Protein AF-A0ABD2LBM1-F1 (afdb_monomer_lite)

Structure (mmCIF, N/CA/C/O backbone):
data_AF-A0ABD2LBM1-F1
#
_entry.id   AF-A0ABD2LBM1-F1
#
loop_
_atom_site.group_PDB
_atom_site.id
_atom_site.type_symbol
_atom_site.label_atom_id
_atom_site.label_alt_id
_atom_site.label_comp_id
_atom_site.label_asym_id
_atom_site.label_entity_id
_atom_site.label_seq_id
_atom_site.pdbx_PDB_ins_code
_atom_site.Cartn_x
_atom_site.Cartn_y
_atom_site.Cartn_z
_atom_site.occupancy
_atom_site.B_iso_or_equiv
_atom_site.auth_seq_id
_atom_site.auth_comp_id
_atom_site.auth_asym_id
_atom_site.auth_atom_id
_atom_site.pdbx_PDB_model_num
ATOM 1 N N . MET A 1 1 ? 12.708 -3.738 -23.307 1.00 69.69 1 MET A N 1
ATOM 2 C CA . MET A 1 1 ? 12.358 -4.937 -22.507 1.00 69.69 1 MET A CA 1
ATOM 3 C C . MET A 1 1 ? 11.732 -4.581 -21.158 1.00 69.69 1 MET A C 1
ATOM 5 O O . MET A 1 1 ? 10.761 -5.218 -20.786 1.00 69.69 1 MET A O 1
ATOM 9 N N . SER A 1 2 ? 12.182 -3.535 -20.460 1.00 86.56 2 SER A N 1
ATOM 10 C CA . SER A 1 2 ? 11.563 -3.051 -19.208 1.00 86.56 2 SER A CA 1
ATOM 11 C C . SER A 1 2 ? 10.215 -2.341 -19.341 1.00 86.56 2 SER A C 1
ATOM 13 O O . SER A 1 2 ? 9.560 -2.073 -18.337 1.00 86.56 2 SER A O 1
ATOM 15 N N . THR A 1 3 ? 9.797 -1.997 -20.563 1.00 90.31 3 THR A N 1
ATOM 16 C CA . THR A 1 3 ? 8.558 -1.249 -20.824 1.00 90.31 3 THR A CA 1
ATOM 17 C C . THR A 1 3 ? 7.346 -1.890 -20.161 1.00 90.31 3 THR A C 1
ATOM 19 O O . THR A 1 3 ? 6.543 -1.170 -19.590 1.00 90.31 3 THR A O 1
ATOM 22 N N . HIS A 1 4 ? 7.259 -3.223 -20.152 1.00 93.38 4 HIS A N 1
ATOM 23 C CA . HIS A 1 4 ? 6.171 -3.929 -19.479 1.00 93.38 4 HIS A CA 1
ATOM 24 C C . HIS A 1 4 ? 6.097 -3.600 -17.978 1.00 93.38 4 HIS A C 1
ATOM 26 O O . HIS A 1 4 ? 5.029 -3.240 -17.499 1.00 93.38 4 HIS A O 1
ATOM 32 N N . TYR A 1 5 ? 7.224 -3.626 -17.255 1.00 94.75 5 TYR A N 1
ATOM 33 C CA . TYR A 1 5 ? 7.253 -3.295 -15.825 1.00 94.75 5 TYR A CA 1
ATOM 34 C C . TYR A 1 5 ? 6.898 -1.832 -15.560 1.00 94.75 5 TYR A C 1
ATOM 36 O O . TYR A 1 5 ? 6.132 -1.545 -14.645 1.00 94.75 5 TYR A O 1
ATOM 44 N N . ARG A 1 6 ? 7.389 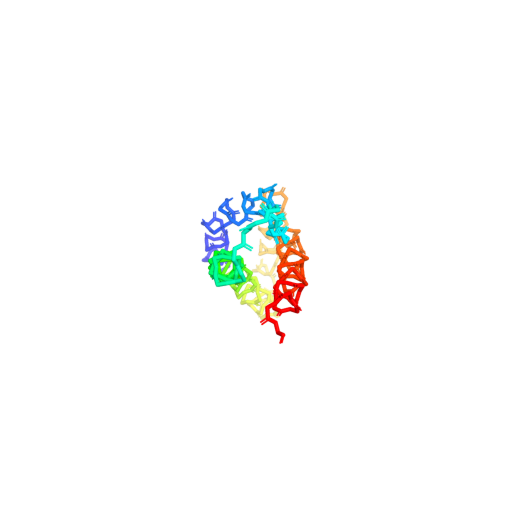-0.912 -16.400 1.00 93.81 6 ARG A N 1
ATOM 45 C CA . ARG A 1 6 ? 7.003 0.508 -16.346 1.00 93.81 6 ARG A CA 1
ATOM 46 C C . ARG A 1 6 ? 5.509 0.701 -16.553 1.00 93.81 6 ARG A C 1
ATOM 48 O O . ARG A 1 6 ? 4.896 1.462 -15.818 1.00 93.81 6 ARG A O 1
ATOM 55 N N . THR A 1 7 ? 4.922 0.010 -17.528 1.00 94.69 7 THR A N 1
ATOM 56 C CA . THR A 1 7 ? 3.482 0.065 -17.786 1.00 94.69 7 THR A CA 1
ATOM 57 C C . THR A 1 7 ? 2.692 -0.476 -16.601 1.00 94.69 7 THR A C 1
ATOM 59 O O . THR A 1 7 ? 1.778 0.201 -16.151 1.00 94.69 7 THR A O 1
ATOM 62 N N . THR A 1 8 ? 3.063 -1.634 -16.049 1.00 95.12 8 THR A N 1
ATOM 63 C CA . THR A 1 8 ? 2.391 -2.199 -14.869 1.00 95.12 8 THR A CA 1
ATOM 64 C C . THR A 1 8 ? 2.444 -1.235 -13.687 1.00 95.12 8 THR A C 1
ATOM 66 O O . THR A 1 8 ? 1.409 -0.923 -13.108 1.00 95.12 8 THR A O 1
ATOM 69 N N . ILE A 1 9 ? 3.625 -0.696 -13.369 1.00 96.62 9 ILE A N 1
ATOM 70 C CA . ILE A 1 9 ? 3.764 0.287 -12.290 1.00 96.62 9 ILE A CA 1
ATOM 71 C C . ILE A 1 9 ? 2.942 1.541 -12.597 1.00 96.62 9 ILE A C 1
ATOM 73 O O . ILE A 1 9 ? 2.242 2.027 -11.721 1.00 96.62 9 ILE A O 1
ATOM 77 N N . GLY A 1 10 ? 2.985 2.047 -13.830 1.00 96.00 10 GLY A N 1
ATOM 78 C CA . GLY A 1 10 ? 2.242 3.239 -14.239 1.00 96.00 10 GLY A CA 1
ATOM 79 C C . GLY A 1 10 ? 0.720 3.083 -14.174 1.00 96.00 10 GLY A C 1
ATOM 80 O O . GLY A 1 10 ? 0.033 4.081 -13.993 1.00 96.00 10 GLY A O 1
ATOM 81 N N . LEU A 1 11 ? 0.198 1.858 -14.287 1.00 96.94 11 LEU A N 1
ATOM 82 C CA . LEU A 1 11 ? -1.230 1.568 -14.125 1.00 96.94 11 LEU A CA 1
ATOM 83 C C . LEU A 1 11 ? -1.650 1.514 -12.652 1.00 96.94 11 LEU A C 1
ATOM 85 O O . LEU A 1 11 ? -2.724 1.992 -12.322 1.00 96.94 11 LEU A O 1
ATOM 89 N N . VAL A 1 12 ? -0.808 0.953 -11.781 1.00 97.25 12 VAL A N 1
ATOM 90 C CA . VAL A 1 12 ? -1.115 0.770 -10.347 1.00 97.25 12 VAL A CA 1
ATOM 91 C C . VAL A 1 12 ? -0.797 2.024 -9.526 1.00 97.25 12 VAL A C 1
ATOM 93 O O . VAL A 1 12 ? -1.403 2.285 -8.491 1.00 97.25 12 VAL A O 1
ATOM 96 N N . PHE A 1 13 ? 0.192 2.803 -9.963 1.00 97.44 13 PHE A N 1
ATOM 97 C CA . PHE A 1 13 ? 0.722 3.931 -9.206 1.00 97.44 13 PHE A CA 1
AT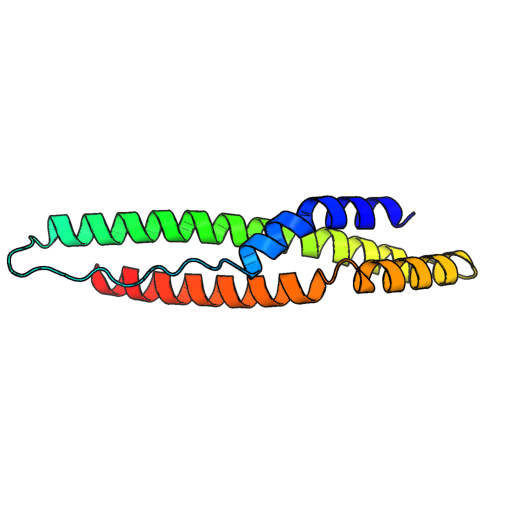OM 98 C C . PHE A 1 13 ? -0.311 5.008 -8.837 1.00 97.44 13 PHE A C 1
ATOM 100 O O . PHE A 1 13 ? -0.233 5.463 -7.697 1.00 97.44 13 PHE A O 1
ATOM 107 N N . PRO A 1 14 ? -1.239 5.440 -9.718 1.00 97.81 14 PRO A N 1
ATOM 108 C CA . PRO A 1 14 ? -2.205 6.484 -9.375 1.00 97.81 14 PRO A CA 1
ATOM 109 C C . PRO A 1 14 ? -3.041 6.124 -8.142 1.00 97.81 14 PRO A C 1
ATOM 111 O O . PRO A 1 14 ? -3.035 6.878 -7.170 1.00 97.81 14 PRO A O 1
ATOM 114 N N . ASP A 1 15 ? -3.639 4.933 -8.137 1.00 97.69 15 ASP A N 1
ATOM 115 C CA . ASP A 1 15 ? -4.502 4.458 -7.050 1.00 97.69 15 ASP A CA 1
ATOM 116 C C . ASP A 1 15 ? -3.693 4.224 -5.765 1.00 97.69 15 ASP A C 1
ATOM 118 O O . ASP A 1 15 ? -4.072 4.649 -4.674 1.00 97.69 15 ASP A O 1
ATOM 122 N N . ALA A 1 16 ? -2.500 3.636 -5.893 1.00 97.25 16 ALA A N 1
ATOM 123 C CA . ALA A 1 16 ? -1.595 3.452 -4.762 1.00 97.25 16 ALA A CA 1
ATOM 124 C C . ALA A 1 16 ? -1.117 4.789 -4.162 1.00 97.25 16 ALA A C 1
ATOM 126 O O . ALA A 1 16 ? -0.881 4.881 -2.954 1.00 97.25 16 ALA A O 1
ATOM 127 N N . SER A 1 17 ? -0.938 5.820 -4.994 1.00 97.69 17 SER A N 1
ATOM 128 C CA . SER A 1 17 ? -0.577 7.165 -4.542 1.00 97.69 17 SER A CA 1
ATOM 129 C C . SER A 1 17 ? -1.744 7.821 -3.818 1.00 97.69 17 SER A C 1
ATOM 131 O O . SER A 1 17 ? -1.534 8.388 -2.750 1.00 97.69 17 SER A O 1
ATOM 133 N N . GLU A 1 18 ? -2.960 7.700 -4.350 1.00 97.56 18 GLU A N 1
ATOM 134 C CA . GLU A 1 18 ? -4.167 8.202 -3.694 1.00 97.56 18 GLU A CA 1
ATOM 135 C C . GLU A 1 18 ? -4.366 7.545 -2.323 1.00 97.56 18 GLU A C 1
ATOM 137 O O . GLU A 1 18 ? -4.570 8.243 -1.332 1.00 97.56 18 GLU A O 1
ATOM 142 N N . MET A 1 19 ? -4.198 6.223 -2.234 1.00 97.06 19 MET A N 1
ATOM 143 C CA . MET A 1 19 ? -4.233 5.477 -0.971 1.00 97.06 19 MET A CA 1
ATOM 144 C C . MET A 1 19 ? -3.159 5.963 0.018 1.00 97.06 19 MET A C 1
ATOM 146 O O . MET A 1 19 ? -3.399 6.099 1.218 1.00 97.06 19 MET A O 1
ATOM 150 N N . ALA A 1 20 ? -1.950 6.249 -0.471 1.00 97.06 20 ALA A N 1
ATOM 151 C CA . ALA A 1 20 ? -0.867 6.746 0.371 1.00 97.06 20 ALA A CA 1
ATOM 152 C C . ALA A 1 20 ? -1.133 8.157 0.921 1.00 97.06 20 ALA A C 1
ATOM 154 O O . ALA A 1 20 ? -0.680 8.452 2.034 1.00 97.06 20 ALA A O 1
ATOM 155 N N . ASP A 1 21 ? -1.849 8.992 0.165 1.00 96.94 21 ASP A N 1
ATOM 156 C CA . ASP A 1 21 ? -2.217 10.359 0.539 1.00 96.94 21 ASP A CA 1
ATOM 157 C C . ASP A 1 21 ? -3.485 10.407 1.418 1.00 96.94 21 ASP A C 1
ATOM 159 O O . ASP A 1 21 ? -3.572 11.246 2.316 1.00 96.94 21 ASP A O 1
ATOM 163 N N . ASN A 1 22 ? -4.423 9.470 1.234 1.00 96.69 22 ASN A N 1
ATOM 164 C CA . ASN A 1 22 ? -5.731 9.425 1.903 1.00 96.69 22 ASN A CA 1
ATOM 165 C C . ASN A 1 22 ? -5.864 8.263 2.904 1.00 96.69 22 ASN A C 1
ATOM 167 O O . ASN A 1 22 ? -6.833 7.506 2.885 1.00 96.69 22 ASN A O 1
ATOM 171 N N . GLN A 1 23 ? -4.899 8.136 3.813 1.00 97.12 23 GLN A N 1
ATOM 172 C CA . GLN A 1 23 ? -4.885 7.065 4.816 1.00 97.12 23 GLN A CA 1
ATOM 173 C C . GLN A 1 23 ? -6.080 7.166 5.776 1.00 97.12 23 GLN A C 1
ATOM 175 O O . GLN A 1 23 ? -6.233 8.161 6.491 1.00 97.12 23 GLN A O 1
ATOM 180 N N . LYS A 1 24 ? -6.892 6.107 5.845 1.00 95.94 24 LYS A N 1
ATOM 181 C CA . LYS A 1 24 ? -7.981 5.975 6.822 1.00 95.94 24 LYS A CA 1
ATOM 182 C C . LYS A 1 24 ? -7.442 5.662 8.217 1.00 95.94 24 LYS A C 1
ATOM 184 O O . LYS A 1 24 ? -6.434 4.969 8.369 1.00 95.94 24 LYS A O 1
ATOM 189 N N . ASP A 1 25 ? -8.150 6.135 9.236 1.00 93.88 25 ASP A N 1
ATOM 190 C CA . ASP A 1 25 ? -7.880 5.830 10.641 1.00 93.88 25 ASP A CA 1
ATOM 191 C C . ASP A 1 25 ? -9.056 5.056 11.246 1.00 93.88 25 ASP A C 1
ATOM 193 O O . ASP A 1 25 ? -10.217 5.384 10.998 1.00 93.88 25 ASP A O 1
ATOM 197 N N . PHE A 1 26 ? -8.750 4.048 12.061 1.00 96.12 26 PHE A N 1
ATOM 198 C CA . PHE A 1 26 ? -9.716 3.145 12.687 1.00 96.12 26 PHE A CA 1
ATOM 199 C C . PHE A 1 26 ? -9.584 3.224 14.217 1.00 96.12 26 PHE A C 1
ATOM 201 O O . PHE A 1 26 ? -9.027 2.326 14.864 1.00 96.12 26 PHE A O 1
ATOM 208 N N . PRO A 1 27 ? -10.040 4.330 14.835 1.00 93.31 27 PRO A N 1
ATOM 209 C CA . PRO A 1 27 ? -9.930 4.526 16.272 1.00 93.31 27 PRO A CA 1
ATOM 210 C C . PRO A 1 27 ? -10.876 3.603 17.051 1.00 93.31 27 PRO A C 1
ATOM 212 O O . PRO A 1 27 ? -11.891 3.125 16.546 1.00 93.31 27 PRO A O 1
ATOM 215 N N . ILE A 1 28 ? -10.573 3.406 18.337 1.00 92.81 28 ILE A N 1
ATOM 216 C CA . ILE A 1 28 ? -11.485 2.725 19.262 1.00 92.81 28 ILE A CA 1
ATOM 217 C C . ILE A 1 28 ? -12.771 3.563 19.371 1.00 92.81 28 ILE A C 1
ATOM 219 O O . ILE A 1 28 ? -12.678 4.754 19.695 1.00 92.81 28 ILE A O 1
ATOM 223 N N . PRO A 1 29 ? -13.962 2.983 19.129 1.00 92.38 29 PRO A N 1
ATOM 224 C CA . PRO A 1 29 ? -15.208 3.727 19.226 1.00 92.38 29 PRO A CA 1
ATOM 225 C C . PRO A 1 29 ? -15.444 4.178 20.669 1.00 92.38 29 PRO A C 1
ATOM 227 O O . PRO A 1 29 ? -15.172 3.449 21.625 1.00 92.38 29 PRO A O 1
ATOM 230 N N . ALA A 1 30 ? -15.980 5.386 20.843 1.00 90.38 30 ALA A N 1
ATOM 231 C CA . ALA A 1 30 ? -16.440 5.823 22.154 1.00 90.38 30 ALA A CA 1
ATOM 232 C C . ALA A 1 30 ? -17.577 4.909 22.626 1.00 90.38 30 ALA A C 1
ATOM 234 O O . ALA A 1 30 ? -18.430 4.523 21.829 1.00 90.38 30 ALA A O 1
ATOM 235 N N . ARG A 1 31 ? -17.610 4.604 23.925 1.00 88.44 31 ARG A N 1
ATOM 236 C CA . ARG A 1 31 ? -18.678 3.819 24.548 1.00 88.44 31 ARG A CA 1
ATOM 237 C C . ARG A 1 31 ? -19.656 4.751 25.275 1.00 88.44 31 ARG A C 1
ATOM 239 O O . ARG A 1 31 ? -19.320 5.227 26.363 1.00 88.44 31 ARG A O 1
ATOM 246 N N . PRO A 1 32 ? -20.848 5.039 24.719 1.00 87.75 32 PRO A N 1
ATOM 247 C CA . PRO A 1 32 ? -21.853 5.844 25.399 1.00 87.75 32 PRO A CA 1
ATOM 248 C C . PRO A 1 32 ? -22.275 5.215 26.727 1.00 87.75 32 PRO A C 1
ATOM 250 O O . PRO A 1 32 ? -22.371 3.990 26.858 1.00 87.75 32 PRO A O 1
ATOM 253 N N . GLN A 1 33 ? -22.582 6.064 27.708 1.00 83.19 33 GLN A N 1
ATOM 254 C CA . GLN A 1 33 ? -23.156 5.607 28.971 1.00 83.19 33 GLN A CA 1
ATOM 255 C C . GLN A 1 33 ? -24.468 4.858 28.701 1.00 83.19 33 GLN A C 1
ATOM 257 O O . GLN A 1 33 ? -25.345 5.357 27.999 1.00 83.19 33 GLN A O 1
ATOM 262 N N . GLY A 1 34 ? -24.585 3.643 29.238 1.00 82.88 34 GLY A N 1
ATOM 263 C CA . GLY A 1 34 ? -25.753 2.780 29.043 1.00 82.88 34 GLY A CA 1
ATOM 264 C C . GLY A 1 34 ? -25.720 1.890 27.793 1.00 82.88 34 GLY A C 1
ATOM 265 O O . GLY A 1 34 ? -26.634 1.085 27.623 1.00 82.88 34 GLY A O 1
ATOM 266 N N . GLN A 1 35 ? -24.687 1.962 26.940 1.00 89.19 35 GLN A N 1
ATOM 267 C CA . GLN A 1 35 ? -24.518 0.994 25.849 1.00 89.19 35 GLN A CA 1
ATOM 268 C C . GLN A 1 35 ? -24.174 -0.394 26.416 1.00 89.19 35 GLN A C 1
ATOM 270 O O . GLN A 1 35 ? -23.231 -0.546 27.205 1.00 89.19 35 GLN A O 1
ATOM 275 N N . SER A 1 36 ? -24.923 -1.414 25.985 1.00 90.50 36 SER A N 1
ATOM 276 C CA . SER A 1 36 ? -24.633 -2.806 26.334 1.00 90.50 36 SER A CA 1
ATOM 277 C C . SER A 1 36 ? -23.280 -3.245 25.770 1.00 90.50 36 SER A C 1
ATOM 279 O O . SER A 1 36 ? -22.903 -2.843 24.666 1.00 90.50 36 SER A O 1
ATOM 281 N N . ASP A 1 37 ? -22.581 -4.123 26.498 1.00 90.44 37 ASP A N 1
ATOM 282 C CA . ASP A 1 37 ? -21.315 -4.714 26.036 1.00 90.44 37 ASP A CA 1
ATOM 283 C C . ASP A 1 37 ? -21.479 -5.369 24.661 1.00 90.44 37 ASP A C 1
ATOM 285 O O . ASP A 1 37 ? -20.663 -5.167 23.771 1.00 90.44 37 ASP A O 1
ATOM 289 N N . SER A 1 38 ? -22.596 -6.067 24.437 1.00 91.69 38 SER A N 1
ATOM 290 C CA . SER A 1 38 ? -22.890 -6.738 23.167 1.00 91.69 38 SER A CA 1
ATOM 291 C C . SER A 1 38 ? -22.943 -5.790 21.965 1.00 91.69 38 SER A C 1
ATOM 293 O O . SER A 1 38 ? -22.439 -6.127 20.896 1.00 91.69 38 SER A O 1
ATOM 295 N N . ASN A 1 39 ? -23.543 -4.608 22.122 1.00 92.25 39 ASN A N 1
ATOM 296 C CA . ASN A 1 39 ? -23.639 -3.631 21.041 1.00 92.25 39 ASN A CA 1
ATOM 297 C C . ASN A 1 39 ? -22.296 -2.933 20.811 1.00 92.25 39 ASN A C 1
ATOM 299 O O . ASN A 1 39 ? -21.922 -2.707 19.663 1.00 92.25 39 ASN A O 1
ATOM 303 N N . TYR A 1 40 ? -21.561 -2.646 21.888 1.00 94.06 40 TYR A N 1
ATOM 304 C CA . TYR A 1 40 ? -20.208 -2.102 21.807 1.00 94.06 40 TYR A CA 1
ATOM 305 C C . TYR A 1 40 ? -19.250 -3.076 21.098 1.00 94.06 40 TYR A C 1
ATOM 307 O O . TYR A 1 40 ? -18.555 -2.689 20.163 1.00 94.06 40 TYR A O 1
ATOM 315 N N . TYR A 1 41 ? -19.274 -4.363 21.450 1.00 94.56 41 TYR A N 1
ATOM 316 C CA . TYR A 1 41 ? -18.424 -5.381 20.824 1.00 94.56 41 TYR A CA 1
ATOM 317 C C . TYR A 1 41 ? -18.747 -5.603 19.348 1.00 94.56 41 TYR A C 1
ATOM 319 O O . TYR A 1 41 ? -17.826 -5.707 18.545 1.00 94.56 41 TYR A O 1
ATOM 327 N N . ARG A 1 42 ? -20.030 -5.602 18.958 1.00 94.06 42 ARG A N 1
ATOM 328 C CA . ARG A 1 42 ? -20.414 -5.653 17.535 1.00 94.06 42 ARG A CA 1
ATOM 329 C C . ARG A 1 42 ? -19.874 -4.460 16.751 1.00 94.06 42 ARG A C 1
ATOM 331 O O . ARG A 1 42 ? -19.417 -4.630 15.627 1.00 94.06 42 ARG A O 1
ATOM 338 N N . GLN A 1 43 ? -19.912 -3.267 17.343 1.00 94.94 43 GLN A N 1
ATOM 339 C CA . GLN A 1 43 ? -19.359 -2.070 16.716 1.00 94.94 43 GLN A CA 1
ATOM 340 C C . GLN A 1 43 ? -17.843 -2.193 16.527 1.00 94.94 43 GLN A C 1
ATOM 342 O O . GLN A 1 43 ? -17.348 -1.931 15.436 1.00 94.94 43 GLN A O 1
ATOM 347 N N . VAL A 1 44 ? -17.112 -2.640 17.553 1.00 95.69 44 VAL A N 1
ATOM 348 C CA . VAL A 1 44 ? -15.663 -2.867 17.445 1.00 95.69 44 VAL A CA 1
ATOM 349 C C . VAL A 1 44 ? -15.340 -3.936 16.394 1.00 95.69 44 VAL A C 1
ATOM 351 O O . VAL A 1 44 ? -14.433 -3.735 15.596 1.00 95.69 44 VAL A O 1
ATOM 354 N N . GLN A 1 45 ? -16.098 -5.036 16.338 1.00 95.88 45 GLN A N 1
ATOM 355 C CA . GLN A 1 45 ? -15.922 -6.079 15.320 1.00 95.88 45 GLN A CA 1
ATOM 356 C C . GLN A 1 45 ? -16.145 -5.557 13.895 1.00 95.88 45 GLN A C 1
ATOM 358 O O . GLN A 1 45 ? -15.384 -5.917 13.004 1.00 95.88 45 GLN A O 1
ATOM 363 N N . SER A 1 46 ? -17.136 -4.685 13.683 1.00 96.19 46 SER A N 1
ATOM 364 C CA . SER A 1 46 ? -17.345 -4.032 12.383 1.00 96.19 46 SER A CA 1
ATOM 365 C C . SER A 1 46 ? -16.136 -3.191 11.977 1.00 96.19 46 SER A C 1
ATOM 367 O O . SER A 1 46 ? -15.676 -3.296 10.850 1.00 96.19 46 SER A O 1
ATOM 369 N N . ILE A 1 47 ? -15.577 -2.412 12.910 1.00 97.25 47 ILE A N 1
ATOM 370 C CA . ILE A 1 47 ? -14.390 -1.584 12.646 1.00 97.25 47 ILE A CA 1
ATOM 371 C C . ILE A 1 47 ? -13.169 -2.460 12.334 1.00 97.25 47 ILE A C 1
ATOM 373 O O . ILE A 1 47 ? -12.369 -2.102 11.478 1.00 97.25 47 ILE A O 1
ATOM 377 N N . ILE A 1 48 ? -13.017 -3.607 13.007 1.00 97.38 48 ILE A N 1
ATOM 378 C CA . ILE A 1 48 ? -11.951 -4.571 12.693 1.00 97.38 48 ILE A CA 1
ATOM 379 C C . ILE A 1 48 ? -12.114 -5.112 11.269 1.00 97.38 48 ILE A C 1
ATOM 381 O O . ILE A 1 48 ? -11.116 -5.209 10.566 1.00 97.38 48 ILE A O 1
ATOM 385 N N . GLN A 1 49 ? -13.338 -5.426 10.836 1.00 97.38 49 GLN A N 1
ATOM 386 C CA . GLN A 1 49 ? -13.582 -5.893 9.470 1.00 97.38 49 GLN A CA 1
ATOM 387 C C . GLN A 1 49 ? -13.219 -4.821 8.436 1.00 97.38 49 GLN A C 1
ATOM 389 O O . GLN A 1 49 ? -12.471 -5.114 7.508 1.00 97.38 49 GLN A O 1
ATOM 394 N N . ASP A 1 50 ? -13.672 -3.580 8.637 1.00 97.75 50 ASP A N 1
ATOM 395 C CA . ASP A 1 50 ? -13.353 -2.467 7.734 1.00 97.75 50 ASP A CA 1
ATOM 396 C C . ASP A 1 50 ? -11.832 -2.208 7.672 1.00 97.75 50 ASP A C 1
ATOM 398 O O . ASP A 1 50 ? -11.280 -1.907 6.614 1.00 97.75 50 ASP A O 1
ATOM 402 N N . LEU A 1 51 ? -11.138 -2.351 8.809 1.00 97.94 51 LEU A N 1
ATOM 403 C CA . LEU A 1 51 ? -9.679 -2.250 8.898 1.00 97.94 51 LEU A CA 1
ATOM 404 C C . LEU A 1 51 ? -8.991 -3.387 8.140 1.00 97.94 51 LEU A C 1
ATOM 406 O O . LEU A 1 51 ? -8.007 -3.142 7.443 1.00 97.94 51 LEU A O 1
ATOM 410 N N . ASP A 1 52 ? -9.466 -4.622 8.295 1.00 97.81 52 ASP A N 1
ATOM 411 C CA . ASP A 1 52 ? -8.897 -5.789 7.622 1.00 97.81 52 ASP A CA 1
ATOM 412 C C . ASP A 1 52 ? -9.062 -5.666 6.095 1.00 97.81 52 ASP A C 1
ATOM 414 O O . ASP A 1 52 ? -8.113 -5.952 5.361 1.00 97.81 52 ASP A O 1
ATOM 418 N N . ASP A 1 53 ? -10.202 -5.157 5.618 1.00 98.12 53 ASP A N 1
ATOM 419 C CA . ASP A 1 53 ? -10.440 -4.876 4.197 1.00 98.12 53 ASP A CA 1
ATOM 420 C C . ASP A 1 53 ? -9.464 -3.810 3.664 1.00 98.12 53 ASP A C 1
ATOM 422 O O . ASP A 1 53 ? -8.789 -4.039 2.657 1.00 98.12 53 ASP A O 1
ATOM 426 N N . GLU A 1 54 ? -9.293 -2.698 4.387 1.00 97.88 54 GLU A N 1
ATOM 427 C CA . GLU A 1 54 ? -8.306 -1.660 4.052 1.00 97.88 54 GLU A CA 1
ATOM 428 C C . GLU A 1 54 ? -6.872 -2.215 4.040 1.00 97.88 54 GLU A C 1
ATOM 430 O O . GLU A 1 54 ? -6.074 -1.940 3.144 1.00 97.88 54 GLU A O 1
ATOM 435 N N . SER A 1 55 ? -6.525 -3.024 5.041 1.00 97.75 55 SER A N 1
ATOM 436 C CA . SER A 1 55 ? -5.204 -3.637 5.165 1.00 97.75 55 SER A CA 1
ATOM 437 C C . SER A 1 55 ? -4.912 -4.578 3.997 1.00 97.75 55 SER A C 1
ATOM 439 O O . SER A 1 55 ? -3.774 -4.630 3.524 1.00 97.75 55 SER A O 1
ATOM 441 N N . ASN A 1 56 ? -5.910 -5.321 3.517 1.00 98.12 56 ASN A N 1
ATOM 442 C CA . ASN A 1 56 ? -5.764 -6.173 2.340 1.00 98.12 56 ASN A CA 1
ATOM 443 C C . ASN A 1 56 ? -5.501 -5.333 1.086 1.00 98.12 56 ASN A C 1
ATOM 445 O O . ASN A 1 56 ? -4.534 -5.603 0.376 1.00 98.12 56 ASN A O 1
ATOM 449 N N . GLU A 1 57 ? -6.265 -4.260 0.877 1.00 97.88 57 GLU A N 1
ATOM 450 C CA . GLU A 1 57 ? -6.078 -3.363 -0.268 1.00 97.88 57 GLU A CA 1
ATOM 451 C C . GLU A 1 57 ? -4.683 -2.706 -0.265 1.00 97.88 57 GLU A C 1
ATOM 453 O O . GLU A 1 57 ? -3.959 -2.719 -1.266 1.00 97.88 57 GLU A O 1
ATOM 458 N N . VAL A 1 58 ? -4.237 -2.199 0.890 1.00 98.06 58 VAL A N 1
ATOM 459 C CA . VAL A 1 58 ? -2.891 -1.625 1.050 1.00 98.06 58 VAL A CA 1
ATOM 460 C C . VAL A 1 58 ? -1.804 -2.660 0.741 1.00 98.06 58 VAL A C 1
ATOM 462 O O . VAL A 1 58 ? -0.805 -2.336 0.089 1.00 98.06 58 VAL A O 1
ATOM 465 N N . ASN A 1 59 ? -1.975 -3.904 1.196 1.00 98.12 59 ASN A N 1
ATOM 466 C CA . ASN A 1 59 ? -1.030 -4.982 0.912 1.00 98.12 59 ASN A CA 1
ATOM 467 C C . ASN A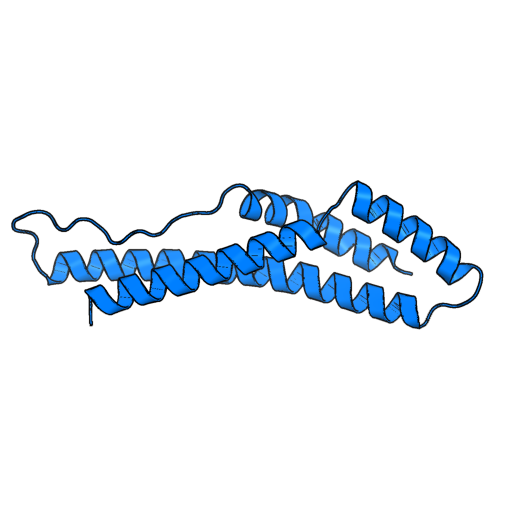 1 59 ? -0.995 -5.346 -0.576 1.00 98.12 59 ASN A C 1
ATOM 469 O O . ASN A 1 59 ? 0.098 -5.567 -1.103 1.00 98.12 59 ASN A O 1
ATOM 473 N N . ASP A 1 60 ? -2.136 -5.338 -1.262 1.00 98.25 60 ASP A N 1
ATOM 474 C CA . ASP A 1 60 ? -2.212 -5.607 -2.697 1.00 98.25 60 ASP A CA 1
ATOM 475 C C . ASP A 1 60 ? -1.445 -4.554 -3.507 1.00 98.25 60 ASP A C 1
ATOM 477 O O . ASP A 1 60 ? -0.661 -4.911 -4.394 1.00 98.25 60 ASP A O 1
ATOM 481 N N . TYR A 1 61 ? -1.573 -3.265 -3.171 1.00 98.12 61 TYR A N 1
ATOM 482 C CA . TYR A 1 61 ? -0.775 -2.213 -3.814 1.00 98.12 61 TYR A CA 1
ATOM 483 C C . TYR A 1 61 ? 0.723 -2.361 -3.530 1.00 98.12 61 TYR A C 1
ATOM 485 O O . TYR A 1 61 ? 1.548 -2.224 -4.441 1.00 98.12 61 TYR A O 1
ATOM 493 N N . ILE A 1 62 ? 1.105 -2.671 -2.283 1.00 98.25 62 ILE A N 1
ATOM 494 C CA . ILE A 1 62 ? 2.510 -2.925 -1.932 1.00 98.25 62 ILE A CA 1
ATOM 495 C C . ILE A 1 62 ? 3.057 -4.094 -2.755 1.00 98.25 62 ILE A C 1
ATOM 497 O O . ILE A 1 62 ? 4.163 -3.983 -3.291 1.00 98.25 62 ILE A O 1
ATOM 501 N N . ALA A 1 63 ? 2.308 -5.193 -2.853 1.00 97.81 63 ALA A N 1
ATOM 502 C CA . ALA A 1 63 ? 2.712 -6.398 -3.564 1.00 97.81 63 ALA A CA 1
ATOM 503 C C . ALA A 1 63 ? 2.896 -6.134 -5.061 1.00 97.81 63 ALA A C 1
ATOM 505 O O . ALA A 1 63 ? 3.965 -6.423 -5.596 1.00 97.81 63 ALA A O 1
ATOM 506 N N . GLN A 1 64 ? 1.909 -5.521 -5.718 1.00 96.94 64 GLN A N 1
ATOM 507 C CA . GLN A 1 64 ? 1.956 -5.234 -7.154 1.00 96.94 64 GLN A CA 1
ATOM 508 C C . GLN A 1 64 ? 3.120 -4.307 -7.527 1.00 96.94 64 GLN A C 1
ATOM 510 O O . GLN A 1 64 ? 3.873 -4.592 -8.462 1.00 96.94 64 GLN A O 1
ATOM 515 N N . LEU A 1 65 ? 3.311 -3.218 -6.773 1.00 97.25 65 LEU A N 1
ATOM 516 C CA . LEU A 1 65 ? 4.404 -2.276 -7.027 1.00 97.25 65 LEU A CA 1
ATOM 517 C C . LEU A 1 65 ? 5.777 -2.895 -6.739 1.00 97.25 65 LEU A C 1
ATOM 519 O O . LEU A 1 65 ? 6.722 -2.667 -7.496 1.00 97.25 65 LEU A O 1
ATOM 523 N N . SER A 1 66 ? 5.897 -3.676 -5.660 1.00 96.69 66 SER A N 1
ATOM 524 C CA . SER A 1 66 ? 7.171 -4.300 -5.281 1.00 96.69 66 SER A CA 1
ATOM 525 C C . SER A 1 66 ? 7.558 -5.407 -6.261 1.00 96.69 66 SER A C 1
ATOM 527 O O . SER A 1 66 ? 8.689 -5.420 -6.728 1.00 96.69 66 SER A O 1
ATOM 529 N N . ASP A 1 67 ? 6.621 -6.275 -6.653 1.00 96.62 67 ASP A N 1
ATOM 530 C CA . ASP A 1 67 ? 6.873 -7.367 -7.600 1.00 96.62 67 ASP A CA 1
ATOM 531 C C . ASP A 1 67 ? 7.313 -6.845 -8.977 1.00 96.62 67 ASP A C 1
ATOM 533 O O . ASP A 1 67 ? 8.324 -7.294 -9.526 1.00 96.62 67 ASP A O 1
ATOM 537 N N . ALA A 1 68 ? 6.612 -5.844 -9.521 1.00 95.50 68 ALA A N 1
ATOM 538 C CA . ALA A 1 68 ? 6.992 -5.235 -10.793 1.00 95.50 68 ALA A CA 1
ATOM 539 C C . ALA A 1 68 ? 8.366 -4.545 -10.712 1.00 95.50 68 ALA A C 1
ATOM 541 O O . ALA A 1 68 ? 9.179 -4.664 -11.634 1.00 95.50 68 ALA A O 1
ATOM 542 N N . SER A 1 69 ? 8.645 -3.860 -9.600 1.00 95.19 69 SER A N 1
ATOM 543 C CA . SER A 1 69 ? 9.938 -3.226 -9.339 1.00 95.19 69 SER A CA 1
ATOM 544 C C . SER A 1 69 ? 11.071 -4.246 -9.247 1.00 95.19 69 SER A C 1
ATOM 546 O O . SER A 1 69 ? 12.098 -4.090 -9.906 1.00 95.19 69 SER A O 1
ATOM 548 N N . ASP A 1 70 ? 10.891 -5.310 -8.468 1.00 95.62 70 ASP A N 1
ATOM 549 C CA . ASP A 1 70 ? 11.911 -6.333 -8.241 1.00 95.62 70 ASP A CA 1
ATOM 550 C C . ASP A 1 70 ? 12.236 -7.082 -9.538 1.00 95.62 70 ASP A C 1
ATOM 552 O O . ASP A 1 70 ? 13.409 -7.277 -9.871 1.00 95.62 70 ASP A O 1
ATOM 556 N N . LYS A 1 71 ? 11.215 -7.415 -10.339 1.00 95.12 71 LYS A N 1
ATOM 557 C CA . LYS A 1 71 ? 11.393 -8.024 -11.666 1.00 95.12 71 LYS A CA 1
ATOM 558 C C . LYS A 1 71 ? 12.114 -7.098 -12.641 1.00 95.12 71 LYS A C 1
ATOM 560 O O . LYS A 1 71 ? 12.958 -7.561 -13.414 1.00 95.12 71 LYS A O 1
ATOM 565 N N . TRP A 1 72 ? 11.835 -5.795 -12.601 1.00 94.25 72 TRP A N 1
ATOM 566 C CA . TRP A 1 72 ? 12.579 -4.832 -13.408 1.00 94.25 72 TRP A CA 1
ATOM 567 C C . TRP A 1 72 ? 14.039 -4.748 -12.960 1.00 94.25 72 TRP A C 1
ATOM 569 O O . TRP A 1 72 ? 14.937 -4.852 -13.794 1.00 94.25 72 TRP A O 1
ATOM 579 N N . MET A 1 73 ? 14.306 -4.654 -11.658 1.00 93.44 73 MET A N 1
ATOM 580 C CA . MET A 1 73 ? 15.677 -4.619 -11.147 1.00 93.44 73 MET A CA 1
ATOM 581 C C . MET A 1 73 ? 16.454 -5.893 -11.500 1.00 93.44 73 MET A C 1
ATOM 583 O O . MET A 1 73 ? 17.609 -5.799 -11.912 1.00 93.44 73 MET A O 1
ATOM 587 N N . ALA A 1 74 ? 15.819 -7.066 -11.435 1.00 93.25 74 ALA A N 1
ATOM 588 C CA . ALA A 1 74 ? 16.412 -8.331 -11.867 1.00 93.25 74 ALA A CA 1
ATOM 589 C C . ALA A 1 74 ? 16.701 -8.372 -13.379 1.00 93.25 74 ALA A C 1
ATOM 591 O O . ALA A 1 74 ? 17.756 -8.840 -13.805 1.00 93.25 74 ALA A O 1
ATOM 592 N N . LEU A 1 75 ? 15.805 -7.841 -14.216 1.00 92.38 75 LEU A N 1
ATOM 593 C CA . LEU A 1 75 ? 16.083 -7.700 -15.647 1.00 92.38 75 LEU A CA 1
ATOM 594 C C . LEU A 1 75 ? 17.292 -6.781 -15.870 1.00 92.38 75 LEU A C 1
ATOM 596 O O . LEU A 1 75 ? 18.196 -7.098 -16.642 1.00 92.38 75 LEU A O 1
ATOM 600 N N . ARG A 1 76 ? 17.339 -5.661 -15.154 1.00 89.44 76 ARG A N 1
ATOM 601 C CA . ARG A 1 76 ? 18.369 -4.633 -15.297 1.00 89.44 76 ARG A CA 1
ATOM 602 C C . ARG A 1 76 ? 19.759 -5.131 -14.888 1.00 89.44 76 ARG A C 1
ATOM 604 O O . ARG A 1 76 ? 20.753 -4.722 -15.489 1.00 89.44 76 ARG A O 1
ATOM 611 N N . THR A 1 77 ? 19.853 -6.044 -13.919 1.00 89.94 77 THR A N 1
ATOM 612 C CA . THR A 1 77 ? 21.128 -6.694 -13.565 1.00 89.94 77 THR A CA 1
ATOM 613 C C . THR A 1 77 ? 21.624 -7.659 -14.643 1.00 89.94 77 THR A C 1
ATOM 615 O O . THR A 1 77 ? 22.836 -7.820 -14.770 1.00 89.94 77 THR A O 1
ATOM 618 N N . SER A 1 78 ? 20.725 -8.240 -15.446 1.00 91.31 78 SER A N 1
ATOM 619 C CA . SER A 1 78 ? 21.070 -9.129 -16.568 1.00 91.31 78 SER A CA 1
ATOM 620 C C . SER A 1 78 ? 21.454 -8.401 -17.866 1.00 91.31 78 SER A C 1
ATOM 622 O O . SER A 1 78 ? 22.090 -8.992 -18.736 1.00 91.31 78 SER A O 1
ATOM 624 N N . MET A 1 79 ? 21.110 -7.115 -17.999 1.00 92.56 79 MET A N 1
ATOM 625 C CA . MET A 1 79 ? 21.426 -6.313 -19.186 1.00 92.56 79 MET A CA 1
ATOM 626 C C . MET A 1 79 ? 22.897 -5.882 -19.232 1.00 92.56 79 MET A C 1
ATOM 628 O O . MET A 1 79 ? 23.515 -5.561 -18.209 1.00 92.56 79 MET A O 1
ATOM 632 N N . THR A 1 80 ? 23.441 -5.772 -20.447 1.00 91.56 80 THR A N 1
ATOM 633 C CA . THR A 1 80 ? 24.819 -5.317 -20.696 1.00 91.56 80 THR A CA 1
ATOM 634 C C . THR A 1 80 ? 24.886 -4.283 -21.826 1.00 91.56 80 THR A C 1
ATOM 636 O O . THR A 1 80 ? 23.931 -4.093 -22.577 1.00 91.56 80 THR A O 1
ATOM 639 N N . GLY A 1 81 ? 26.009 -3.562 -21.923 1.00 91.19 81 GLY A N 1
ATOM 640 C CA . GLY A 1 81 ? 26.270 -2.622 -23.018 1.00 91.19 81 GLY A CA 1
ATOM 641 C C . GLY A 1 81 ? 25.208 -1.524 -23.183 1.00 91.19 81 GLY A C 1
ATOM 642 O O . GLY A 1 81 ? 24.735 -0.941 -22.206 1.00 91.19 81 GLY A O 1
ATOM 643 N N . ASN A 1 82 ? 24.842 -1.242 -24.436 1.00 90.50 82 ASN A N 1
ATOM 644 C CA . ASN A 1 82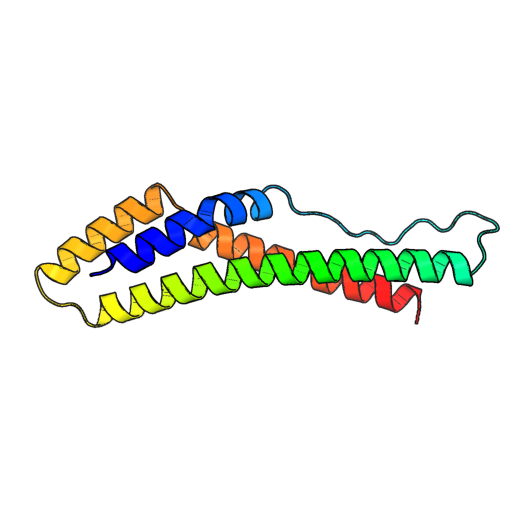 ? 23.913 -0.163 -24.796 1.00 90.50 82 ASN A CA 1
ATOM 645 C C . ASN A 1 82 ? 22.491 -0.381 -24.261 1.00 90.50 82 ASN A C 1
ATOM 647 O O . ASN A 1 82 ? 21.804 0.590 -23.948 1.00 90.50 82 ASN A O 1
ATOM 651 N N . GLU A 1 83 ? 22.058 -1.636 -24.112 1.00 88.94 83 GLU A N 1
ATOM 652 C CA . GLU A 1 83 ? 20.730 -1.963 -23.581 1.00 88.94 83 GLU A CA 1
ATOM 653 C C . GLU A 1 83 ? 20.589 -1.489 -22.134 1.00 88.94 83 GLU A C 1
ATOM 655 O O . GLU A 1 83 ? 19.610 -0.831 -21.785 1.00 88.94 83 GLU A O 1
ATOM 660 N N . ARG A 1 84 ? 21.616 -1.734 -21.310 1.00 89.88 84 ARG A N 1
ATOM 661 C CA . ARG A 1 84 ? 21.652 -1.282 -19.915 1.00 89.88 84 ARG A CA 1
ATOM 662 C C . ARG A 1 84 ? 21.672 0.240 -19.801 1.00 89.88 84 ARG A C 1
ATOM 664 O O . ARG A 1 84 ? 21.019 0.789 -18.920 1.00 89.88 84 ARG A O 1
ATOM 671 N N . LEU A 1 85 ? 22.430 0.923 -20.662 1.00 91.12 85 LEU A N 1
ATOM 672 C CA . LEU A 1 85 ? 22.491 2.388 -20.661 1.00 91.12 85 LEU A CA 1
ATOM 673 C C . LEU A 1 85 ? 21.121 2.994 -20.980 1.00 91.12 85 LEU A C 1
ATOM 675 O O . LEU A 1 85 ? 20.656 3.855 -20.240 1.00 91.12 85 LEU A O 1
ATOM 679 N N . SER A 1 86 ? 20.451 2.491 -22.021 1.00 90.69 86 SER A N 1
ATOM 680 C CA . SER A 1 86 ? 19.103 2.938 -22.380 1.00 90.69 86 SER A CA 1
ATOM 681 C C . SER A 1 86 ? 18.082 2.644 -21.276 1.00 90.69 86 SER A C 1
ATOM 683 O O . SER A 1 86 ? 17.251 3.501 -20.980 1.00 90.69 86 SER A O 1
ATOM 685 N N . ASP A 1 87 ? 18.159 1.471 -20.636 1.00 92.75 87 ASP A N 1
ATOM 686 C CA . ASP A 1 87 ? 17.251 1.105 -19.545 1.00 92.75 87 ASP A CA 1
ATOM 687 C C . ASP A 1 87 ? 17.440 1.969 -18.296 1.00 92.75 87 ASP A C 1
ATOM 689 O O . ASP A 1 87 ? 16.463 2.367 -17.668 1.00 92.75 87 ASP A O 1
ATOM 693 N N . ASN A 1 88 ? 18.688 2.305 -17.958 1.00 91.12 88 ASN A N 1
ATOM 694 C CA . ASN A 1 88 ? 18.993 3.201 -16.846 1.00 91.12 88 ASN A CA 1
ATOM 695 C C . ASN A 1 88 ? 18.352 4.576 -17.050 1.00 91.12 88 ASN A C 1
ATOM 697 O O . ASN A 1 88 ? 17.656 5.050 -16.160 1.00 91.12 88 ASN A O 1
ATOM 701 N N . THR A 1 89 ? 18.540 5.182 -18.226 1.00 92.69 89 THR A N 1
ATOM 702 C CA . THR A 1 89 ? 17.936 6.481 -18.550 1.00 92.69 89 THR A CA 1
ATOM 703 C C . THR A 1 89 ? 16.412 6.412 -18.468 1.00 92.69 89 THR A C 1
ATOM 705 O O . THR A 1 89 ? 15.786 7.238 -17.813 1.00 92.69 89 THR A O 1
ATOM 708 N N . ALA A 1 90 ? 15.821 5.364 -19.045 1.00 92.00 90 ALA A N 1
ATOM 709 C CA . ALA A 1 90 ? 14.388 5.103 -18.975 1.00 92.00 90 ALA A CA 1
ATOM 710 C C . ALA A 1 90 ? 13.863 4.920 -17.538 1.00 92.00 90 ALA A C 1
ATOM 712 O O . ALA A 1 90 ? 12.726 5.295 -17.250 1.00 92.00 90 ALA A O 1
ATOM 713 N N . TYR A 1 91 ? 14.653 4.306 -16.656 1.00 92.50 91 TYR A N 1
ATOM 714 C CA . TYR A 1 91 ? 14.326 4.152 -15.242 1.00 92.50 91 TYR A CA 1
ATOM 715 C C . TYR A 1 91 ? 14.355 5.497 -14.516 1.00 92.50 91 TYR A C 1
ATOM 717 O O . TYR A 1 91 ? 13.405 5.823 -13.806 1.00 92.50 91 TYR A O 1
ATOM 725 N N . ASP A 1 92 ? 15.410 6.284 -14.719 1.00 93.50 92 ASP A N 1
ATOM 726 C CA . ASP A 1 92 ? 15.591 7.570 -14.046 1.00 93.50 92 ASP A CA 1
ATOM 727 C C . ASP A 1 92 ? 14.486 8.568 -14.446 1.00 93.50 92 ASP A C 1
ATOM 729 O O . ASP A 1 92 ? 13.883 9.206 -13.580 1.00 93.50 92 ASP A O 1
ATOM 733 N N . GLU A 1 93 ? 14.138 8.634 -15.736 1.00 94.69 93 GLU A N 1
ATOM 734 C CA . GLU A 1 93 ? 13.015 9.437 -16.248 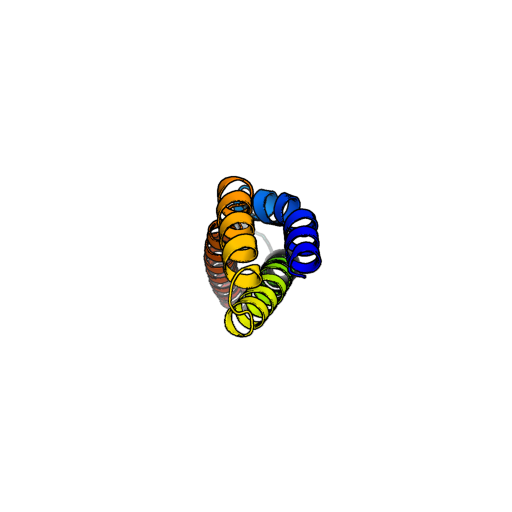1.00 94.69 93 GLU A CA 1
ATOM 735 C C . GLU A 1 93 ? 11.665 8.995 -15.665 1.00 94.69 93 GLU A C 1
ATOM 737 O O . GLU A 1 93 ? 10.820 9.819 -15.297 1.00 94.69 93 GLU A O 1
ATOM 742 N N . PHE A 1 94 ? 11.457 7.681 -15.553 1.00 95.06 94 PHE A N 1
ATOM 743 C CA . PHE A 1 94 ? 10.218 7.133 -15.020 1.00 95.06 94 PHE A CA 1
ATOM 744 C C . PHE A 1 94 ? 10.065 7.425 -13.525 1.00 95.06 94 PHE A C 1
ATOM 746 O O . PHE A 1 94 ? 9.016 7.901 -13.108 1.00 95.06 94 PHE A O 1
ATOM 753 N N . ILE A 1 95 ? 11.107 7.219 -12.715 1.00 94.62 95 ILE A N 1
ATOM 754 C CA . ILE A 1 95 ? 11.071 7.508 -11.272 1.00 94.62 95 ILE A CA 1
ATOM 755 C C . ILE A 1 95 ? 10.856 8.997 -10.989 1.00 94.62 95 ILE A C 1
ATOM 757 O O . ILE A 1 95 ? 10.189 9.338 -10.011 1.00 94.62 95 ILE A O 1
ATOM 761 N N . ALA A 1 96 ? 11.389 9.883 -11.836 1.00 94.12 96 ALA A N 1
ATOM 762 C CA . ALA A 1 96 ? 11.203 11.324 -11.686 1.00 94.12 96 ALA A CA 1
ATOM 763 C C . ALA A 1 96 ? 9.727 11.749 -11.798 1.00 94.12 96 ALA A C 1
ATOM 765 O O . ALA A 1 96 ? 9.309 12.694 -11.132 1.00 94.12 96 ALA A O 1
ATOM 766 N N . THR A 1 97 ? 8.938 11.046 -12.614 1.00 94.50 97 THR A N 1
ATOM 767 C CA . THR A 1 97 ? 7.505 11.328 -12.826 1.00 94.50 97 THR A CA 1
ATOM 768 C C . THR A 1 97 ? 6.587 10.422 -12.006 1.00 94.50 97 THR A C 1
ATOM 770 O O . THR A 1 97 ? 5.489 10.825 -11.637 1.00 94.50 97 THR A O 1
ATOM 773 N N . THR A 1 98 ? 7.053 9.218 -11.678 1.00 95.56 98 THR A N 1
ATOM 774 C CA . THR A 1 98 ? 6.312 8.156 -10.991 1.00 95.56 98 THR A CA 1
ATOM 775 C C . THR A 1 98 ? 7.127 7.686 -9.780 1.00 95.56 98 THR A C 1
ATOM 777 O O . THR A 1 98 ? 7.786 6.642 -9.837 1.00 95.56 98 THR A O 1
ATOM 780 N N . PRO A 1 99 ? 7.137 8.441 -8.662 1.00 95.38 99 PRO A N 1
ATOM 781 C CA . PRO A 1 99 ? 7.952 8.140 -7.482 1.00 95.38 99 PRO A CA 1
ATOM 782 C C . PRO A 1 99 ? 7.400 6.961 -6.651 1.00 95.38 99 PRO A C 1
ATOM 784 O O . PRO A 1 99 ? 7.273 7.041 -5.425 1.00 95.38 99 PRO A O 1
ATOM 787 N N . PHE A 1 100 ? 7.101 5.829 -7.295 1.00 95.19 100 PHE A N 1
ATOM 788 C CA . PHE A 1 100 ? 6.512 4.644 -6.673 1.00 95.19 100 PHE A CA 1
ATOM 789 C C . PHE A 1 100 ? 7.315 4.080 -5.483 1.00 95.19 100 PHE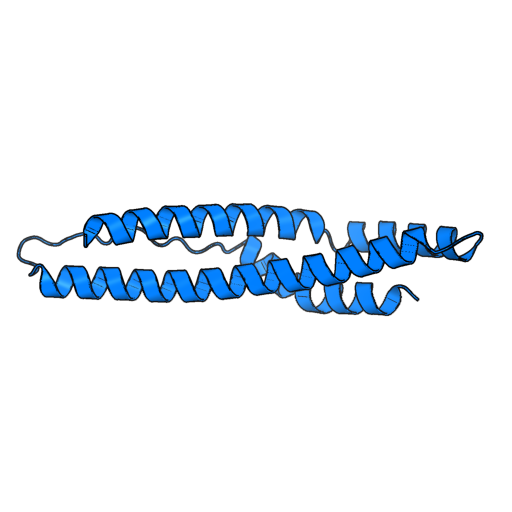 A C 1
ATOM 791 O O . PHE A 1 100 ? 6.675 3.636 -4.530 1.00 95.19 100 PHE A O 1
ATOM 798 N N . PRO A 1 101 ? 8.669 4.134 -5.413 1.00 95.94 101 PRO A N 1
ATOM 799 C CA . PRO A 1 101 ? 9.381 3.622 -4.239 1.00 95.94 101 PRO A CA 1
ATOM 800 C C . PRO A 1 101 ? 9.053 4.417 -2.971 1.00 95.94 101 PRO A C 1
ATOM 802 O O . PRO A 1 101 ? 9.019 3.867 -1.868 1.00 95.94 101 PRO A O 1
ATOM 805 N N . ARG A 1 102 ? 8.785 5.724 -3.111 1.00 96.62 102 ARG A N 1
ATOM 806 C CA . ARG A 1 102 ? 8.330 6.565 -1.999 1.00 96.62 102 ARG A CA 1
ATOM 807 C C . ARG A 1 102 ? 6.927 6.153 -1.563 1.00 96.62 102 ARG A C 1
ATOM 809 O O . ARG A 1 102 ? 6.721 5.973 -0.366 1.00 96.62 102 ARG A O 1
ATOM 816 N N . VAL A 1 103 ? 6.012 5.960 -2.514 1.00 97.75 103 VAL A N 1
ATOM 817 C CA . VAL A 1 103 ? 4.633 5.512 -2.250 1.00 97.75 103 VAL A CA 1
ATOM 818 C C . VAL A 1 103 ? 4.625 4.159 -1.536 1.00 97.75 103 VAL A C 1
ATOM 820 O O . VAL A 1 103 ? 4.046 4.052 -0.460 1.00 97.75 103 VAL A O 1
ATOM 823 N N . VAL A 1 104 ? 5.378 3.166 -2.022 1.00 98.00 104 VAL A N 1
ATOM 824 C CA . VAL A 1 104 ? 5.516 1.851 -1.364 1.00 98.00 104 VAL A CA 1
ATOM 825 C C . VAL A 1 104 ? 5.998 1.988 0.082 1.00 98.00 104 VAL A C 1
ATOM 827 O O . VAL A 1 104 ? 5.485 1.326 0.984 1.00 98.00 104 VAL A O 1
ATOM 830 N N . ASN A 1 105 ? 6.977 2.857 0.343 1.00 97.94 105 ASN A N 1
ATOM 831 C CA . ASN A 1 105 ? 7.464 3.089 1.703 1.00 97.94 105 ASN A CA 1
ATOM 832 C C . ASN A 1 105 ? 6.412 3.741 2.609 1.00 97.94 105 ASN A C 1
ATOM 834 O O . ASN A 1 105 ? 6.354 3.413 3.799 1.00 97.94 105 ASN A O 1
ATOM 838 N N . THR A 1 106 ? 5.597 4.648 2.070 1.00 98.31 106 THR A N 1
ATOM 839 C CA . THR A 1 106 ? 4.457 5.237 2.780 1.00 98.31 106 THR A CA 1
ATOM 840 C C . THR A 1 106 ? 3.410 4.171 3.095 1.00 98.31 106 THR A C 1
ATOM 842 O O . THR A 1 106 ? 3.066 4.007 4.263 1.00 98.31 106 THR A O 1
ATOM 845 N N . LEU A 1 107 ? 3.010 3.357 2.116 1.00 98.38 107 LEU A N 1
ATOM 846 C CA . LEU A 1 107 ? 2.046 2.269 2.308 1.00 98.38 107 LEU A CA 1
ATOM 847 C C . LEU A 1 107 ? 2.534 1.234 3.336 1.00 98.38 107 LEU A C 1
ATOM 849 O O . LEU A 1 107 ? 1.789 0.849 4.228 1.00 98.38 107 LEU A O 1
ATOM 853 N N . LYS A 1 108 ? 3.823 0.863 3.334 1.00 98.31 108 LYS A N 1
ATOM 854 C CA . LYS A 1 108 ? 4.409 -0.014 4.375 1.00 98.31 108 LYS A CA 1
ATOM 855 C C . LYS A 1 108 ? 4.361 0.597 5.781 1.00 98.31 108 LYS A C 1
ATOM 857 O O . LYS A 1 108 ? 4.357 -0.114 6.787 1.00 98.31 108 LYS A O 1
ATOM 862 N N . LYS A 1 109 ? 4.439 1.926 5.904 1.00 98.31 109 LYS A N 1
ATOM 863 C CA . LYS A 1 109 ? 4.226 2.611 7.193 1.00 98.31 109 LYS A CA 1
ATOM 864 C C . LYS A 1 109 ? 2.749 2.598 7.567 1.00 98.31 109 LYS A C 1
ATOM 866 O O . LYS A 1 109 ? 2.452 2.342 8.730 1.00 98.31 109 LYS A O 1
ATOM 871 N N . TYR A 1 110 ? 1.870 2.811 6.596 1.00 98.44 110 TYR A N 1
ATOM 872 C CA . TYR A 1 110 ? 0.434 2.784 6.808 1.00 98.44 110 TYR A CA 1
ATOM 873 C C . TYR A 1 110 ? -0.051 1.405 7.276 1.00 98.44 110 TYR A C 1
ATOM 875 O O . TYR A 1 110 ? -0.656 1.294 8.335 1.00 98.44 110 TYR A O 1
ATOM 883 N N . GLU A 1 111 ? 0.370 0.332 6.613 1.00 98.06 111 GLU A N 1
ATOM 884 C CA . GLU A 1 111 ? 0.060 -1.051 6.991 1.00 98.06 111 GLU A CA 1
ATOM 885 C C . GLU A 1 111 ? 0.550 -1.400 8.415 1.00 98.06 111 GLU A C 1
ATOM 887 O O . GLU A 1 111 ? -0.151 -2.036 9.204 1.00 98.06 111 GLU A O 1
ATOM 892 N N . ARG A 1 112 ? 1.719 -0.885 8.833 1.00 98.06 112 ARG A N 1
ATOM 893 C CA . ARG A 1 112 ? 2.166 -0.967 10.241 1.00 98.06 112 ARG A CA 1
ATOM 894 C C . ARG A 1 112 ? 1.219 -0.253 11.209 1.00 98.06 112 ARG A C 1
ATOM 896 O O . ARG A 1 112 ? 1.021 -0.751 12.322 1.00 98.06 112 ARG A O 1
ATOM 903 N N . SER A 1 113 ? 0.678 0.898 10.813 1.00 97.75 113 SER A N 1
ATOM 904 C CA . SER A 1 113 ? -0.317 1.634 11.597 1.00 97.75 113 SER A CA 1
ATOM 905 C C . SER A 1 113 ? -1.599 0.815 11.737 1.00 97.75 113 SER A C 1
ATOM 907 O O . SER A 1 113 ? -2.025 0.574 12.866 1.00 97.75 113 SER A O 1
ATOM 909 N N . LEU A 1 114 ? -2.127 0.275 10.633 1.00 98.00 114 LEU A N 1
ATOM 910 C CA . LEU A 1 114 ? -3.322 -0.577 10.619 1.00 98.00 114 LEU A CA 1
ATOM 911 C C . LEU A 1 114 ? -3.171 -1.783 11.552 1.00 98.00 114 LEU A C 1
ATOM 913 O O . LEU A 1 114 ? -3.992 -1.980 12.445 1.00 98.00 114 LEU A O 1
ATOM 917 N N . ARG A 1 115 ? -2.050 -2.517 11.483 1.00 97.12 115 ARG A N 1
ATOM 918 C CA . ARG A 1 115 ? -1.777 -3.615 12.434 1.00 97.12 115 ARG A CA 1
ATOM 919 C C . ARG A 1 115 ? -1.763 -3.164 13.894 1.00 97.12 115 ARG A C 1
ATOM 921 O O . ARG A 1 115 ? -2.149 -3.919 14.784 1.00 97.12 115 ARG A O 1
ATOM 928 N N . THR A 1 116 ? -1.281 -1.953 14.160 1.00 97.00 116 THR A N 1
ATOM 929 C CA . THR A 1 116 ? -1.259 -1.395 15.518 1.00 97.00 116 THR A CA 1
ATOM 930 C C . THR A 1 116 ? -2.669 -1.049 15.994 1.00 97.00 116 THR A C 1
ATOM 932 O O . THR A 1 116 ? -3.005 -1.328 17.144 1.00 97.00 116 THR A O 1
ATOM 935 N N . GLN A 1 117 ? -3.496 -0.470 15.124 1.00 97.06 117 GLN A N 1
ATOM 936 C CA . GLN A 1 117 ? -4.895 -0.144 15.409 1.00 97.06 117 GLN A CA 1
ATOM 937 C C . GLN A 1 117 ? -5.724 -1.410 15.637 1.00 97.06 117 GLN A C 1
ATOM 939 O O . GLN A 1 117 ? -6.420 -1.504 16.646 1.00 97.06 117 GLN A O 1
ATOM 944 N N . ARG A 1 118 ? -5.534 -2.434 14.799 1.00 96.88 118 ARG A N 1
ATOM 945 C CA . ARG A 1 118 ? -6.165 -3.750 14.943 1.00 96.88 118 ARG A CA 1
ATOM 946 C C . ARG A 1 118 ? -5.916 -4.359 16.317 1.00 96.88 118 ARG A C 1
ATOM 948 O O . ARG A 1 118 ? -6.861 -4.695 17.015 1.00 96.88 118 ARG A O 1
ATOM 955 N N . ARG A 1 119 ? -4.653 -4.401 16.759 1.00 96.44 119 ARG A N 1
ATOM 956 C CA . ARG A 1 119 ? -4.295 -4.909 18.097 1.00 96.44 119 ARG A CA 1
ATOM 957 C C . ARG A 1 119 ? -5.008 -4.149 19.213 1.00 96.44 119 ARG A C 1
ATOM 959 O O . ARG A 1 119 ? -5.474 -4.765 20.162 1.00 96.44 119 ARG A O 1
ATOM 966 N N . LYS A 1 120 ? -5.105 -2.818 19.108 1.00 95.75 120 LYS A N 1
ATOM 967 C CA . LYS A 1 120 ? -5.821 -1.995 20.095 1.00 95.75 120 LYS A CA 1
ATOM 968 C C . LYS A 1 120 ? -7.314 -2.336 20.138 1.00 95.75 120 LYS A C 1
ATOM 970 O O . LYS A 1 120 ? -7.865 -2.459 21.227 1.00 95.75 120 LYS A O 1
ATOM 975 N N . LEU A 1 121 ? -7.951 -2.511 18.981 1.00 95.38 121 LEU A N 1
ATOM 976 C CA . LEU A 1 121 ? -9.359 -2.908 18.885 1.00 95.38 121 LEU A CA 1
ATOM 977 C C . LEU A 1 121 ? -9.586 -4.328 19.421 1.00 95.38 121 LEU A C 1
ATOM 979 O O . LEU A 1 121 ? -10.531 -4.557 20.161 1.00 95.38 121 LEU A O 1
ATOM 983 N N . GLU A 1 122 ? -8.694 -5.275 19.139 1.00 94.88 122 GLU A N 1
ATOM 984 C CA . GLU A 1 122 ? -8.790 -6.631 19.694 1.00 94.88 122 GLU A CA 1
ATOM 985 C C . GLU A 1 122 ? -8.677 -6.627 21.221 1.00 94.88 122 GLU A C 1
ATOM 987 O O . GLU A 1 122 ? -9.453 -7.299 21.899 1.00 94.88 122 GLU A O 1
ATOM 992 N N . THR A 1 123 ? -7.774 -5.816 21.786 1.00 93.81 123 THR A N 1
ATOM 993 C CA . THR A 1 123 ? -7.637 -5.709 23.246 1.00 93.81 123 THR A CA 1
ATOM 994 C C . THR A 1 123 ? -8.851 -5.098 23.946 1.00 93.81 123 THR A C 1
ATOM 996 O O . THR A 1 123 ? -8.977 -5.263 25.153 1.00 93.81 123 THR A O 1
ATOM 999 N N . THR A 1 124 ? -9.744 -4.394 23.239 1.00 89.31 124 THR A N 1
ATOM 1000 C CA . THR A 1 124 ? -10.941 -3.795 23.862 1.00 89.31 124 THR A CA 1
ATOM 1001 C C . THR A 1 124 ? -12.125 -4.758 23.941 1.00 89.31 124 THR A C 1
ATOM 1003 O O . THR A 1 124 ? -13.093 -4.463 24.646 1.00 89.31 124 THR A O 1
ATOM 1006 N N . ILE A 1 125 ? -12.052 -5.887 23.230 1.00 88.81 125 ILE A N 1
ATOM 1007 C CA . ILE A 1 125 ? -13.084 -6.935 23.196 1.00 88.81 125 ILE A CA 1
ATOM 1008 C C . ILE A 1 125 ? -12.581 -8.302 23.683 1.00 88.81 125 ILE A C 1
ATOM 1010 O O . ILE A 1 125 ? -13.359 -9.255 23.684 1.00 88.81 125 ILE A O 1
ATOM 1014 N N . SER A 1 126 ? -11.298 -8.394 24.050 1.00 80.06 126 SER A N 1
ATOM 1015 C CA . SER A 1 126 ? -10.684 -9.563 24.701 1.00 80.06 126 SER A CA 1
ATOM 1016 C C . SER A 1 126 ? -10.971 -9.559 26.197 1.00 80.06 126 SER A C 1
ATOM 1018 O O . SER A 1 126 ? -11.246 -10.653 26.734 1.00 80.06 126 SER A O 1
#

pLDDT: mean 94.45, std 4.14, range [69.69, 98.44]

Secondary structure (DSSP, 8-state):
-THHHHHHHHHHHHHHHHHHHS----PPPP--TT--HHHHHHHHHHHHHHHHHHHHHHHHHHHHHHHHHHHHHHHHHH--HHHHHHHHHHHHHHHHH--HHHHHHHHHHHHHHHHHHHHHHHHHH-

Sequence (126 aa):
MSTHYRTTIGLVFPDASEMADNQKDFPIPARPQGQSDSNYYRQVQSIIQDLDDESNEVNDYIAQLSDASDKWMALRTSMTGNERLSDNTAYDEFIATTPFPRVVNTLKKYERSLRTQRRKLETTIS

Foldseek 3Di:
DLVVLLVQLVVLQVVLQVCLVDQDDQAQDDDDPPDDLVVSLVVLVVSLVVLVVSLVVLVVSLCSNVVSVVVSVVVLVVDDDPVNVVSVVVVVVSCVVRVVVVSSVSSVVSSVNSVVNSVVSVVVSD

Radius of gyration: 20.25 Å; chains: 1; bounding box: 52×21×54 Å

Organism: NCBI:txid157864